Protein AF-A0A523APC7-F1 (afdb_monomer)

Radius of gyration: 18.89 Å; Cα contacts (8 Å, |Δi|>4): 61; chains: 1; bounding box: 37×18×58 Å

Secondary structure (DSSP, 8-state):
-----TTSS------------EEEEEEETTEEEEEEEE-SS-HHHHHHHHHHHTTSS----

Structure (mmCIF, N/CA/C/O backbone):
data_AF-A0A523APC7-F1
#
_entry.id   AF-A0A523APC7-F1
#
loop_
_atom_site.group_PDB
_atom_site.id
_atom_site.type_symbol
_atom_site.label_atom_id
_atom_site.label_alt_id
_atom_site.label_comp_id
_atom_site.label_asym_id
_atom_site.label_entity_id
_atom_site.label_seq_id
_atom_site.pdbx_PDB_ins_code
_atom_site.Cartn_x
_atom_site.Cartn_y
_atom_site.Cartn_z
_atom_site.occupancy
_atom_site.B_iso_or_equiv
_atom_site.auth_seq_id
_atom_site.auth_comp_id
_atom_site.auth_asym_id
_atom_site.auth_atom_id
_atom_site.pdbx_PDB_model_num
ATOM 1 N N . MET A 1 1 ? 6.545 -1.181 -21.701 1.00 55.84 1 MET A N 1
ATOM 2 C CA . MET A 1 1 ? 6.351 0.237 -22.095 1.00 55.84 1 MET A CA 1
ATOM 3 C C . MET A 1 1 ? 7.468 0.599 -23.064 1.00 55.84 1 MET A C 1
ATOM 5 O O . MET A 1 1 ? 8.578 0.142 -22.838 1.00 55.84 1 MET A O 1
ATOM 9 N N . LEU A 1 2 ? 7.196 1.332 -24.147 1.00 59.94 2 LEU A N 1
ATOM 10 C CA . LEU A 1 2 ? 8.203 1.641 -25.170 1.00 59.94 2 LEU A CA 1
ATOM 11 C C . LEU A 1 2 ? 9.143 2.755 -24.683 1.00 59.94 2 LEU A C 1
ATOM 13 O O . LEU A 1 2 ? 8.683 3.872 -24.443 1.00 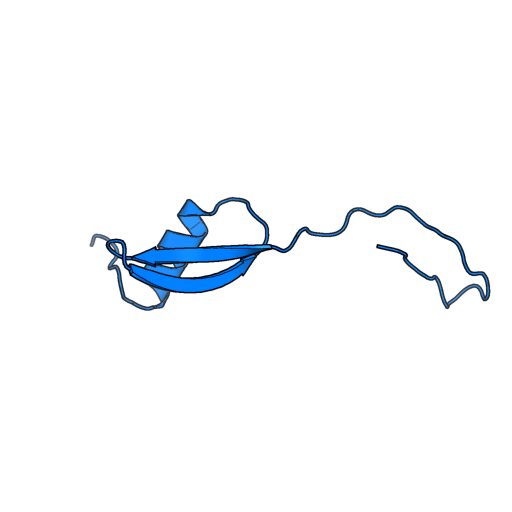59.94 2 LEU A O 1
ATOM 17 N N . LYS A 1 3 ? 10.445 2.485 -24.563 1.00 64.62 3 LYS A N 1
ATOM 18 C CA . LYS A 1 3 ? 11.455 3.529 -24.344 1.00 64.62 3 LYS A CA 1
ATOM 19 C C . LYS A 1 3 ? 11.899 4.097 -25.686 1.00 64.62 3 LYS A C 1
ATOM 21 O O . LYS A 1 3 ? 12.223 3.343 -26.594 1.00 64.62 3 LYS A O 1
ATOM 26 N N . ILE A 1 4 ? 11.900 5.422 -25.812 1.00 68.06 4 ILE A N 1
ATOM 27 C CA . ILE A 1 4 ? 12.392 6.121 -27.003 1.00 68.06 4 ILE A CA 1
ATOM 28 C C . ILE A 1 4 ? 13.672 6.857 -26.613 1.00 68.06 4 ILE A C 1
ATOM 30 O O . ILE A 1 4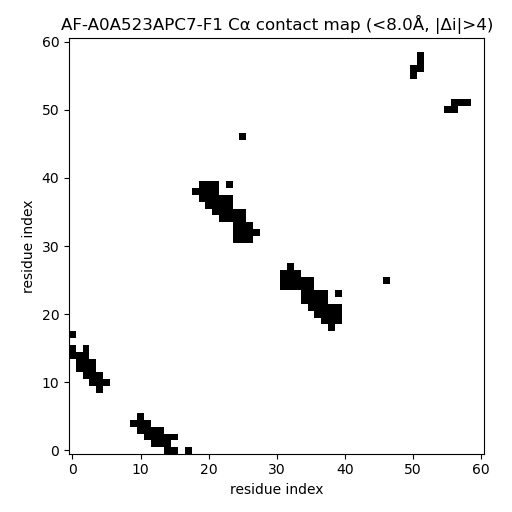 ? 13.635 7.761 -25.780 1.00 68.06 4 ILE A O 1
ATOM 34 N N . ASP A 1 5 ? 14.796 6.469 -27.213 1.00 68.62 5 ASP A N 1
ATOM 35 C CA . ASP A 1 5 ? 16.072 7.163 -27.041 1.00 68.62 5 ASP A CA 1
ATOM 36 C C . ASP A 1 5 ? 16.134 8.390 -27.965 1.00 68.62 5 ASP A C 1
ATOM 38 O O . ASP A 1 5 ? 16.371 8.285 -29.167 1.00 68.62 5 ASP A O 1
ATOM 42 N N . LEU A 1 6 ? 15.892 9.574 -27.398 1.00 71.38 6 LEU A N 1
ATOM 43 C CA . LEU A 1 6 ? 15.914 10.842 -28.136 1.00 71.38 6 LEU A CA 1
ATOM 44 C C . LEU A 1 6 ? 17.338 11.355 -28.412 1.00 71.38 6 LEU A C 1
ATOM 46 O O . LEU A 1 6 ? 17.499 12.289 -29.192 1.00 71.38 6 LEU A O 1
ATOM 50 N N . SER A 1 7 ? 18.369 10.769 -27.791 1.00 72.62 7 SER A N 1
ATOM 51 C CA . SER A 1 7 ? 19.752 11.256 -27.895 1.00 72.62 7 SER A CA 1
ATOM 52 C C . SER A 1 7 ? 20.461 10.817 -29.178 1.00 72.62 7 SER A C 1
ATOM 54 O O . SER A 1 7 ? 21.394 11.481 -29.622 1.00 72.62 7 SER A O 1
ATOM 56 N N . LYS A 1 8 ? 20.006 9.722 -29.800 1.00 64.31 8 LYS A N 1
ATOM 57 C CA . LYS A 1 8 ? 20.647 9.128 -30.984 1.00 64.31 8 LYS A CA 1
ATOM 58 C C . LYS A 1 8 ? 19.971 9.457 -32.314 1.00 64.31 8 LYS A C 1
ATOM 60 O O . LYS A 1 8 ? 20.430 8.985 -33.344 1.00 64.31 8 LYS A O 1
ATOM 65 N N . GLY A 1 9 ? 18.886 10.237 -32.321 1.00 67.62 9 GLY A N 1
ATOM 66 C CA . GLY A 1 9 ? 18.103 10.497 -33.541 1.00 67.62 9 GLY A CA 1
ATOM 67 C C . GLY A 1 9 ? 17.445 9.244 -34.146 1.00 67.62 9 GLY A C 1
ATOM 68 O O . GLY A 1 9 ? 16.814 9.329 -35.196 1.00 67.62 9 GLY A O 1
ATOM 69 N N . GLU A 1 10 ? 17.558 8.094 -33.476 1.00 66.25 10 GLU A N 1
ATOM 70 C CA . GLU A 1 10 ? 17.073 6.794 -33.921 1.00 66.25 10 GLU A CA 1
ATOM 71 C C . GLU A 1 10 ? 16.027 6.266 -32.939 1.00 66.25 10 GLU A C 1
ATOM 73 O O . GLU A 1 10 ? 16.267 6.137 -31.737 1.00 66.25 10 GLU A O 1
ATOM 78 N N . ARG A 1 11 ? 14.843 5.929 -33.455 1.00 65.94 11 ARG A N 1
ATOM 79 C CA . ARG A 1 11 ? 13.766 5.346 -32.657 1.00 65.94 11 ARG A CA 1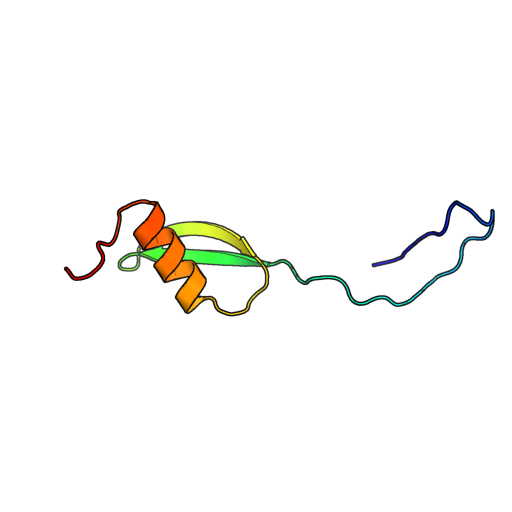
ATOM 80 C C . ARG A 1 11 ? 13.991 3.839 -32.561 1.00 65.94 11 ARG A C 1
ATOM 82 O O . ARG A 1 11 ? 13.654 3.108 -33.487 1.00 65.94 11 ARG A O 1
ATOM 89 N N . LYS A 1 12 ? 14.577 3.381 -31.455 1.00 70.56 12 LYS A N 1
ATOM 90 C CA . LYS A 1 12 ? 14.791 1.954 -31.186 1.00 70.56 12 LYS A CA 1
ATOM 91 C C . LYS A 1 12 ? 13.830 1.464 -30.110 1.00 70.56 12 LYS A C 1
ATOM 93 O O . LYS A 1 12 ? 13.779 2.045 -29.032 1.00 70.56 12 LYS A O 1
ATOM 98 N N . GLU A 1 13 ? 13.096 0.394 -30.401 1.00 71.50 13 GLU A N 1
ATOM 99 C CA . GLU A 1 13 ? 12.310 -0.308 -29.387 1.00 71.50 13 GLU A CA 1
ATOM 100 C C . GLU A 1 13 ? 13.259 -1.121 -28.500 1.00 71.50 13 GLU A C 1
ATOM 102 O O . GLU A 1 13 ? 14.103 -1.870 -29.001 1.00 71.50 13 GLU A O 1
ATOM 107 N N . VAL A 1 14 ? 13.166 -0.934 -27.185 1.00 78.12 14 VAL A N 1
ATOM 108 C CA . VAL A 1 14 ? 13.982 -1.649 -26.199 1.00 78.12 14 VAL A CA 1
ATOM 109 C C . VAL A 1 14 ? 13.051 -2.213 -25.132 1.00 78.12 14 VAL A C 1
ATOM 111 O O . VAL A 1 14 ? 12.183 -1.496 -24.631 1.00 78.12 14 VAL A O 1
ATOM 114 N N . GLU A 1 15 ? 13.225 -3.493 -24.806 1.00 79.31 15 GLU A N 1
ATOM 115 C CA . GLU A 1 15 ? 12.559 -4.132 -23.672 1.00 79.31 15 GLU A CA 1
ATOM 116 C C . GLU A 1 15 ? 13.255 -3.728 -22.370 1.00 79.31 15 GLU A C 1
ATOM 118 O O . GLU A 1 15 ? 14.481 -3.763 -22.268 1.00 79.31 15 GLU A O 1
ATOM 123 N N . GLU A 1 16 ? 12.471 -3.323 -21.375 1.00 82.56 16 GLU A N 1
ATOM 124 C CA . GLU A 1 16 ? 12.969 -2.927 -20.061 1.00 82.56 16 GLU A CA 1
ATOM 125 C C . GLU A 1 16 ? 11.951 -3.339 -18.999 1.00 82.56 16 GLU A C 1
ATOM 127 O O . GLU A 1 16 ? 10.736 -3.292 -19.229 1.00 82.56 16 GLU A O 1
ATOM 132 N N . GLU A 1 17 ? 12.453 -3.747 -17.836 1.00 87.81 17 GLU A N 1
ATOM 133 C CA . GLU A 1 17 ? 11.611 -4.001 -16.676 1.00 87.81 17 GLU A CA 1
ATOM 134 C C . GLU A 1 17 ? 11.080 -2.671 -16.141 1.00 87.81 17 GLU A C 1
ATOM 136 O O . GLU A 1 17 ? 11.833 -1.748 -15.833 1.00 87.81 17 GLU A O 1
ATOM 141 N N . VAL A 1 18 ? 9.759 -2.568 -16.039 1.00 88.38 18 VAL A N 1
ATOM 142 C CA . VAL A 1 18 ? 9.087 -1.398 -15.478 1.00 88.38 18 VAL A CA 1
ATOM 143 C C . VAL A 1 18 ? 8.398 -1.832 -14.199 1.00 88.38 18 VAL A C 1
ATOM 145 O O . VAL A 1 18 ? 7.765 -2.887 -14.164 1.00 88.38 18 VAL A O 1
ATOM 148 N N . ALA A 1 19 ? 8.517 -1.009 -13.157 1.00 90.88 19 ALA A N 1
ATOM 149 C CA . ALA A 1 19 ? 7.802 -1.239 -11.914 1.00 90.88 19 ALA A CA 1
ATOM 150 C C . ALA A 1 19 ? 6.299 -1.347 -12.192 1.00 90.88 19 ALA A C 1
ATOM 152 O O . ALA A 1 19 ? 5.702 -0.487 -12.845 1.00 90.88 19 ALA A O 1
ATOM 153 N N . GLU A 1 20 ? 5.695 -2.421 -11.699 1.00 93.56 20 GLU A N 1
ATOM 154 C CA . GLU A 1 20 ? 4.255 -2.575 -11.753 1.00 93.56 20 GLU A CA 1
ATOM 155 C C . GLU A 1 20 ? 3.603 -1.698 -10.684 1.00 93.56 20 GLU A C 1
ATOM 157 O O . GLU A 1 20 ? 4.006 -1.724 -9.518 1.00 93.56 20 GLU A O 1
ATOM 162 N N . ASP A 1 21 ? 2.569 -0.964 -11.087 1.00 95.62 21 ASP A N 1
ATOM 163 C CA . ASP A 1 21 ? 1.732 -0.172 -10.201 1.00 95.62 21 ASP A CA 1
ATOM 164 C C . ASP A 1 21 ?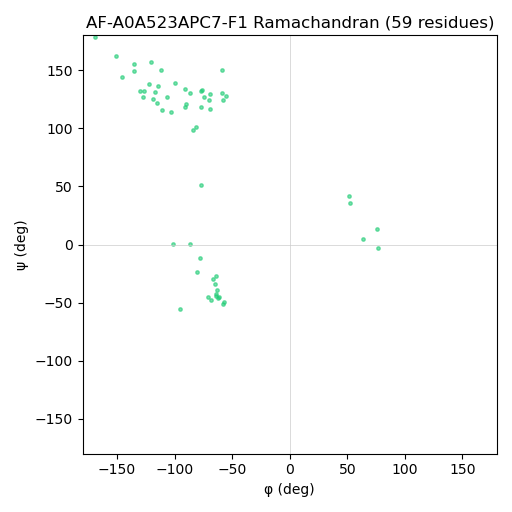 0.260 -0.537 -10.432 1.00 95.62 21 ASP A C 1
ATOM 166 O O . ASP A 1 21 ? -0.219 -0.566 -11.571 1.00 95.62 21 ASP A O 1
ATOM 170 N N . ARG A 1 22 ? -0.454 -0.889 -9.360 1.00 97.00 22 ARG A N 1
ATOM 171 C CA . ARG A 1 22 ? -1.852 -1.328 -9.413 1.00 97.00 22 ARG A CA 1
ATOM 172 C C . ARG A 1 22 ? -2.684 -0.666 -8.316 1.00 97.00 22 ARG A C 1
ATOM 174 O O . ARG A 1 22 ? -2.184 -0.439 -7.216 1.00 97.00 22 ARG A O 1
ATOM 181 N N . PRO A 1 23 ? -3.986 -0.432 -8.563 1.00 98.00 23 PRO A N 1
ATOM 182 C CA . PRO A 1 23 ? -4.893 0.044 -7.530 1.00 98.00 23 PRO A CA 1
ATOM 183 C C . PRO A 1 23 ? -5.137 -1.043 -6.468 1.00 98.00 23 PRO A C 1
ATOM 185 O O . PRO A 1 23 ? -5.726 -2.090 -6.737 1.00 98.00 23 PRO A O 1
ATOM 188 N N . ILE A 1 24 ? -4.723 -0.770 -5.236 1.00 98.19 24 ILE A N 1
ATOM 189 C CA . ILE A 1 24 ? -4.914 -1.586 -4.039 1.00 98.19 24 ILE A CA 1
ATOM 190 C C . ILE A 1 24 ? -6.027 -0.976 -3.194 1.00 98.19 24 ILE A C 1
ATOM 192 O O . ILE A 1 24 ? -5.881 0.115 -2.642 1.00 98.19 24 ILE A O 1
ATOM 196 N N . ARG A 1 25 ? -7.143 -1.693 -3.055 1.00 97.94 25 ARG A N 1
ATOM 197 C CA . ARG A 1 25 ? -8.277 -1.256 -2.234 1.00 97.94 25 ARG A CA 1
ATOM 198 C C . ARG A 1 25 ? -8.149 -1.783 -0.808 1.00 97.94 25 ARG A C 1
ATOM 200 O O . ARG A 1 25 ? -8.189 -2.992 -0.590 1.00 97.94 25 ARG A O 1
ATOM 207 N N . LEU A 1 26 ? -8.049 -0.879 0.164 1.00 97.75 26 LEU A N 1
ATOM 208 C CA . LEU A 1 26 ? -8.021 -1.221 1.585 1.00 97.75 26 LEU A CA 1
ATOM 209 C C . LEU A 1 26 ? -9.437 -1.210 2.165 1.00 97.75 26 LEU A C 1
ATOM 211 O O . LEU A 1 26 ? -10.208 -0.271 1.953 1.00 97.75 26 LEU A O 1
ATOM 215 N N . PHE A 1 27 ? -9.758 -2.252 2.930 1.00 98.00 27 PHE A N 1
ATOM 216 C CA . PHE A 1 27 ? -11.001 -2.371 3.685 1.00 98.00 27 PHE A CA 1
ATOM 217 C C . PHE A 1 27 ? -10.680 -2.435 5.175 1.00 98.00 27 PHE A C 1
ATOM 219 O O . PHE A 1 27 ? -9.846 -3.235 5.595 1.00 98.00 27 PHE A O 1
ATOM 226 N N . LEU A 1 28 ? -11.370 -1.628 5.977 1.00 97.25 28 LEU A N 1
ATOM 227 C CA . LEU A 1 28 ? -11.264 -1.638 7.433 1.00 97.25 28 LEU A CA 1
ATOM 228 C C . LEU A 1 28 ? -12.608 -2.063 8.021 1.00 97.25 28 LEU A C 1
ATOM 230 O O . LEU A 1 28 ? -13.635 -1.441 7.751 1.00 97.25 28 LEU A O 1
ATOM 234 N N . ASN A 1 29 ? -12.612 -3.148 8.801 1.00 96.81 29 ASN A N 1
ATOM 235 C CA . ASN A 1 29 ? -13.828 -3.738 9.378 1.00 96.81 29 ASN A CA 1
ATOM 236 C C . ASN A 1 29 ? -14.931 -3.988 8.326 1.00 96.81 29 ASN A C 1
ATOM 238 O O . ASN A 1 29 ? -16.100 -3.673 8.539 1.00 96.81 29 ASN A O 1
ATOM 242 N N . GLY A 1 30 ? -14.540 -4.494 7.150 1.00 97.25 30 GLY A N 1
ATOM 243 C CA . GLY A 1 30 ? -15.449 -4.785 6.034 1.00 97.25 30 GLY A CA 1
ATOM 244 C C . GLY A 1 30 ? -15.928 -3.563 5.239 1.00 97.25 30 GLY A C 1
ATOM 245 O O . GLY A 1 30 ? -16.613 -3.733 4.234 1.00 97.25 30 GLY A O 1
ATOM 246 N N . LYS A 1 31 ? -15.559 -2.337 5.632 1.00 98.00 31 LYS A N 1
ATOM 247 C CA . LYS A 1 31 ? -15.928 -1.106 4.921 1.00 98.00 31 LYS A CA 1
ATOM 248 C C . LYS A 1 31 ? -14.780 -0.622 4.032 1.00 98.00 31 LYS A C 1
ATOM 250 O O . LYS A 1 31 ? -13.633 -0.667 4.478 1.00 98.00 31 LYS A O 1
ATOM 255 N N . PRO A 1 32 ? -15.051 -0.146 2.802 1.00 98.06 32 PRO A N 1
ATOM 256 C CA . PRO A 1 32 ? -14.026 0.482 1.976 1.00 98.06 32 PRO A CA 1
ATOM 257 C C . PRO A 1 32 ? -13.420 1.676 2.712 1.00 98.06 32 PRO A C 1
ATOM 259 O O . PRO A 1 32 ? -14.156 2.567 3.130 1.00 98.06 32 PRO A O 1
ATOM 262 N N . LEU A 1 33 ? -12.099 1.680 2.869 1.00 97.69 33 LEU A N 1
ATOM 263 C CA . LEU A 1 33 ? -11.375 2.785 3.487 1.00 97.69 33 LEU A CA 1
ATOM 264 C C . LEU A 1 33 ? -10.846 3.734 2.408 1.00 97.69 33 LEU A C 1
ATOM 266 O O . LEU A 1 33 ? -11.164 4.917 2.422 1.00 97.69 33 LEU A O 1
ATOM 270 N N . LEU A 1 34 ? -10.080 3.203 1.450 1.00 97.81 34 LEU A N 1
ATOM 271 C CA . LEU A 1 34 ? -9.466 3.959 0.352 1.00 97.81 34 LEU A CA 1
ATOM 272 C C . LEU A 1 34 ? -8.879 3.029 -0.721 1.00 97.81 34 LEU A C 1
ATOM 274 O O . LEU A 1 34 ? -8.908 1.804 -0.583 1.00 97.81 34 LEU A O 1
ATOM 278 N N . THR A 1 35 ? -8.325 3.619 -1.783 1.00 98.12 35 THR A N 1
ATOM 279 C CA . THR A 1 35 ? -7.511 2.927 -2.796 1.00 98.12 35 THR A CA 1
ATOM 280 C C . THR A 1 35 ? -6.163 3.634 -2.951 1.00 98.12 35 THR A C 1
ATOM 282 O O . THR A 1 35 ? -6.144 4.855 -3.076 1.00 98.12 35 THR A O 1
ATOM 285 N N . LEU A 1 36 ? -5.058 2.884 -2.943 1.00 96.06 36 LEU A N 1
ATOM 286 C CA . LEU A 1 36 ? -3.694 3.368 -3.222 1.00 96.06 36 LEU A CA 1
ATOM 287 C C . LEU A 1 36 ? -3.210 2.769 -4.533 1.00 96.06 36 LEU A C 1
ATOM 289 O O . LEU A 1 36 ? -3.572 1.644 -4.844 1.00 96.06 36 LEU A O 1
ATOM 293 N N . TYR A 1 37 ? -2.354 3.476 -5.254 1.00 97.00 37 TYR A N 1
ATOM 294 C CA . TYR A 1 37 ? -1.536 2.868 -6.298 1.00 97.00 37 TYR A CA 1
ATOM 295 C C . TYR A 1 37 ? -0.225 2.408 -5.657 1.00 97.00 37 TYR A C 1
ATOM 297 O O . TYR A 1 37 ? 0.442 3.194 -4.980 1.00 97.00 37 TYR A O 1
ATOM 305 N N . ALA A 1 38 ? 0.056 1.110 -5.747 1.00 96.56 38 ALA A N 1
ATOM 306 C CA . ALA A 1 38 ? 1.309 0.528 -5.299 1.00 96.56 38 ALA A CA 1
ATOM 307 C C . ALA A 1 38 ? 1.667 -0.724 -6.111 1.00 96.56 38 ALA A C 1
ATOM 309 O O . ALA A 1 38 ? 0.807 -1.389 -6.700 1.00 96.56 38 ALA A O 1
ATOM 310 N N . THR A 1 39 ? 2.940 -1.119 -6.053 1.00 97.12 39 THR A N 1
ATOM 311 C CA . THR A 1 39 ? 3.363 -2.453 -6.491 1.00 97.12 39 THR A CA 1
ATOM 312 C C . THR A 1 39 ? 2.615 -3.524 -5.689 1.00 97.12 39 THR A C 1
ATOM 314 O O . THR A 1 39 ? 2.593 -3.440 -4.458 1.00 97.12 39 THR A O 1
ATOM 317 N N . PRO A 1 40 ? 2.004 -4.540 -6.336 1.00 96.12 40 PRO A N 1
ATOM 318 C CA . PRO A 1 40 ? 1.117 -5.515 -5.693 1.00 96.12 40 PRO A CA 1
ATOM 319 C C . PRO A 1 40 ? 1.882 -6.583 -4.887 1.00 96.12 40 PRO A C 1
ATOM 321 O O . PRO A 1 40 ? 1.677 -7.784 -5.042 1.00 96.12 40 PRO A O 1
ATOM 324 N N . SER A 1 41 ? 2.775 -6.141 -4.006 1.00 96.50 41 SER A N 1
ATOM 325 C CA . SER A 1 41 ? 3.632 -6.953 -3.142 1.00 96.50 41 SER A CA 1
ATOM 326 C C . SER A 1 41 ? 3.622 -6.375 -1.725 1.00 96.50 41 SER A C 1
ATOM 328 O O . SER A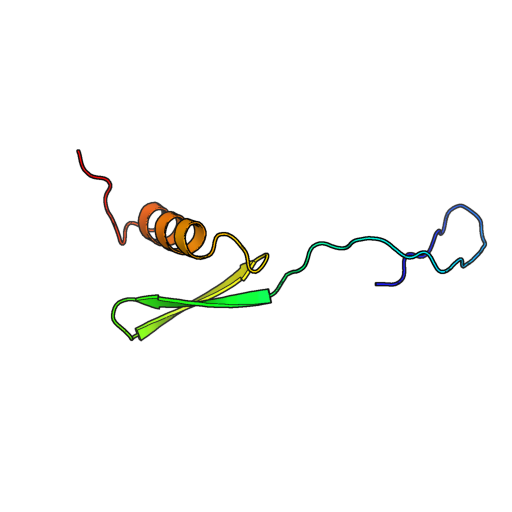 1 41 ? 3.324 -5.196 -1.551 1.00 96.50 41 SER A O 1
ATOM 330 N N . HIS A 1 42 ? 3.908 -7.193 -0.706 1.00 97.31 42 HIS A N 1
ATOM 331 C CA . HIS A 1 42 ? 3.956 -6.744 0.700 1.00 97.31 42 HIS A CA 1
ATOM 332 C C . HIS A 1 42 ? 2.693 -5.981 1.162 1.00 97.31 42 HIS A C 1
ATOM 334 O O . HIS A 1 42 ? 2.745 -5.034 1.949 1.00 97.31 42 HIS A O 1
ATOM 340 N N . LEU A 1 43 ? 1.518 -6.388 0.658 1.00 97.50 43 LEU A N 1
ATOM 341 C CA . LEU A 1 43 ? 0.252 -5.677 0.882 1.00 97.50 43 LEU A CA 1
ATOM 342 C C . LEU A 1 43 ? -0.169 -5.655 2.357 1.00 97.50 43 LEU A C 1
ATOM 344 O O . LEU A 1 43 ? -0.869 -4.741 2.791 1.00 97.50 43 LEU A O 1
ATOM 348 N N . ARG A 1 44 ? 0.259 -6.655 3.136 1.00 97.56 44 ARG A N 1
ATOM 349 C CA . ARG A 1 44 ? -0.007 -6.716 4.574 1.00 97.56 44 ARG A CA 1
ATOM 350 C C . ARG A 1 44 ? 0.756 -5.619 5.308 1.00 97.56 44 ARG A C 1
ATOM 352 O O . ARG A 1 44 ? 0.169 -4.915 6.122 1.00 97.56 44 ARG A O 1
ATOM 359 N N . GLU A 1 45 ? 2.041 -5.473 5.018 1.00 97.75 45 GLU A N 1
ATOM 360 C CA . GLU A 1 45 ? 2.905 -4.435 5.571 1.00 97.75 45 GLU A CA 1
ATOM 361 C C . GLU A 1 45 ? 2.429 -3.050 5.136 1.00 97.75 45 GLU A C 1
ATOM 363 O O . GLU A 1 45 ? 2.326 -2.165 5.980 1.00 97.75 45 GLU A O 1
ATOM 368 N N . LEU A 1 46 ? 2.045 -2.883 3.865 1.00 97.31 46 LEU A N 1
ATOM 369 C CA . LEU A 1 46 ? 1.434 -1.651 3.360 1.00 97.31 46 LEU A CA 1
ATOM 370 C C . LEU A 1 46 ? 0.168 -1.286 4.147 1.00 97.31 46 LEU A C 1
ATOM 372 O O . LEU A 1 46 ? 0.034 -0.156 4.610 1.00 97.31 46 LEU A O 1
ATOM 376 N N . ALA A 1 47 ? -0.746 -2.242 4.339 1.00 97.38 47 ALA A N 1
ATOM 377 C CA . ALA A 1 47 ? -1.975 -2.015 5.094 1.00 97.38 47 ALA A CA 1
ATOM 378 C C . ALA A 1 47 ? -1.685 -1.652 6.558 1.00 97.38 47 ALA A C 1
ATOM 380 O O . ALA A 1 47 ? -2.245 -0.690 7.077 1.00 97.38 47 ALA A O 1
ATOM 381 N N . LEU A 1 48 ? -0.792 -2.388 7.226 1.00 97.00 48 LEU A N 1
ATOM 382 C CA . LEU A 1 48 ? -0.413 -2.112 8.614 1.00 97.00 48 LEU A CA 1
ATOM 383 C C . LEU A 1 48 ? 0.280 -0.755 8.756 1.00 97.00 48 LEU A C 1
ATOM 385 O O . LEU A 1 48 ? -0.057 0.000 9.663 1.00 97.00 48 LEU A O 1
ATOM 389 N N . GLY A 1 49 ? 1.214 -0.440 7.858 1.00 96.56 49 GLY A N 1
ATOM 390 C CA . GLY A 1 49 ? 1.940 0.825 7.825 1.00 96.56 49 GLY A CA 1
ATOM 391 C C . GLY A 1 49 ? 1.003 2.008 7.614 1.00 96.56 49 GLY A C 1
ATOM 392 O O . GLY A 1 49 ? 1.075 2.970 8.373 1.00 96.56 49 GLY A O 1
ATOM 393 N N . TYR A 1 50 ? 0.063 1.898 6.670 1.00 97.12 50 TYR A N 1
ATOM 394 C CA . TYR A 1 50 ? -0.978 2.905 6.467 1.00 97.12 50 TYR A CA 1
ATOM 395 C C . TYR A 1 5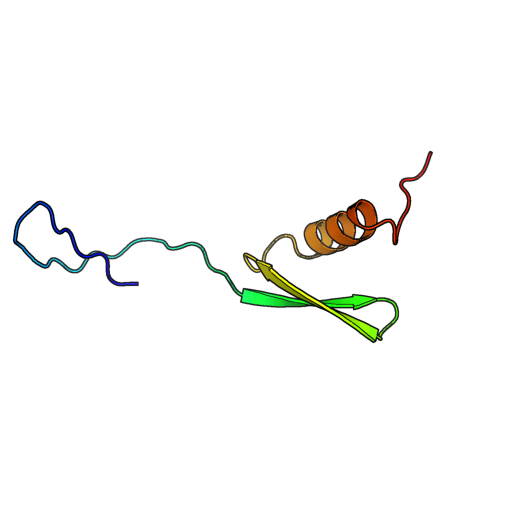0 ? -1.815 3.112 7.738 1.00 97.12 50 TYR A C 1
ATOM 397 O O . TYR A 1 50 ? -1.956 4.230 8.225 1.00 97.12 50 TYR A O 1
ATOM 405 N N . LEU A 1 51 ? -2.333 2.028 8.326 1.00 97.12 51 LEU A N 1
ATOM 406 C CA . LEU A 1 51 ? -3.183 2.114 9.515 1.00 97.12 51 LEU A CA 1
ATOM 407 C C . LEU A 1 51 ? -2.437 2.654 10.746 1.00 97.12 51 LEU A C 1
ATOM 409 O O . LEU A 1 51 ? -3.040 3.339 11.569 1.00 97.12 51 LEU A O 1
ATOM 413 N N 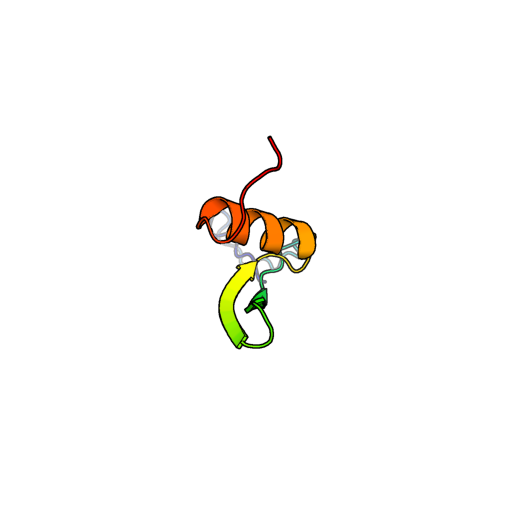. LEU A 1 52 ? -1.146 2.355 10.890 1.00 97.00 52 LEU A N 1
ATOM 414 C CA . LEU A 1 52 ? -0.301 2.927 11.939 1.00 97.00 52 LEU A CA 1
ATOM 415 C C . LEU A 1 52 ? -0.016 4.413 11.686 1.00 97.00 52 LEU A C 1
ATOM 417 O O . LEU A 1 52 ? -0.136 5.210 12.613 1.00 97.00 52 LEU A O 1
ATOM 421 N N . GLY A 1 53 ? 0.336 4.782 10.450 1.00 95.69 53 GLY A N 1
ATOM 422 C CA . GLY A 1 53 ? 0.674 6.154 10.061 1.00 95.69 53 GLY A CA 1
ATOM 423 C C . GLY A 1 53 ? -0.494 7.126 10.210 1.00 95.69 53 GLY A C 1
ATOM 424 O O . GLY A 1 53 ? -0.315 8.228 10.717 1.00 95.69 53 GLY A O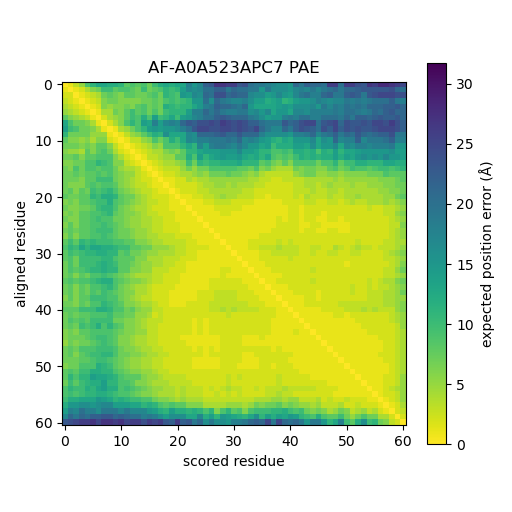 1
ATOM 425 N N . GLU A 1 54 ? -1.703 6.682 9.875 1.00 96.25 54 GLU A N 1
ATOM 426 C CA . GLU A 1 54 ? -2.931 7.477 10.009 1.00 96.25 54 GLU A CA 1
ATOM 427 C C . GLU A 1 54 ? -3.578 7.376 11.402 1.00 96.25 54 GLU A C 1
ATOM 429 O O . GLU A 1 54 ? -4.632 7.956 11.660 1.00 96.25 54 GLU A O 1
ATOM 434 N N . GLY A 1 55 ? -2.980 6.616 12.325 1.00 95.31 55 GLY A N 1
ATOM 435 C CA . GLY A 1 55 ? -3.453 6.504 13.706 1.00 95.31 55 GLY A CA 1
ATOM 436 C C . GLY A 1 55 ? -4.696 5.628 13.913 1.00 95.3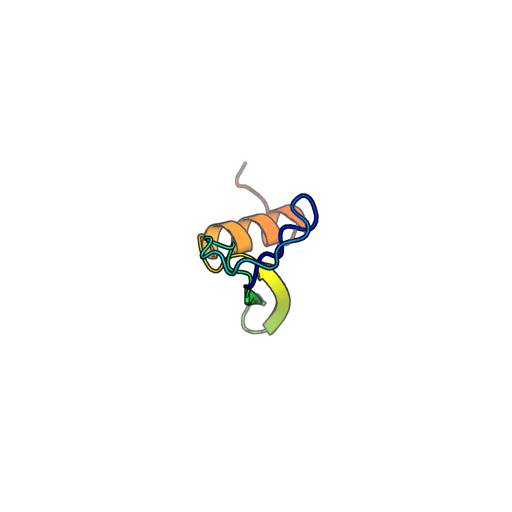1 55 GLY A C 1
ATOM 437 O O . GLY A 1 55 ? -5.272 5.649 15.003 1.00 95.31 55 GLY A O 1
ATOM 438 N N . PHE A 1 56 ? -5.093 4.819 12.921 1.00 95.25 56 PHE A N 1
ATOM 439 C CA . PHE A 1 56 ? -6.120 3.777 13.084 1.00 95.25 56 PHE A CA 1
ATOM 440 C C . PHE A 1 56 ? -5.667 2.655 14.023 1.00 95.25 56 PHE A C 1
ATOM 442 O O . PHE A 1 56 ? -6.490 2.030 14.692 1.00 95.25 56 PHE A O 1
ATOM 449 N N . LEU A 1 57 ? -4.362 2.389 14.071 1.00 94.19 57 LEU A N 1
ATOM 450 C CA . LEU A 1 57 ? -3.735 1.433 14.977 1.00 94.19 57 LEU A CA 1
ATOM 451 C C . LEU A 1 57 ? -2.705 2.133 15.860 1.00 94.19 57 LEU A C 1
ATOM 453 O O . LEU A 1 57 ? -2.150 3.173 15.513 1.00 94.19 57 LEU A O 1
ATOM 457 N N . ARG A 1 58 ? -2.410 1.520 17.007 1.00 92.94 58 ARG A N 1
ATOM 458 C CA . ARG A 1 58 ? -1.288 1.909 17.864 1.00 92.94 58 ARG A CA 1
ATOM 459 C C . ARG A 1 58 ? -0.365 0.718 18.045 1.00 92.94 58 ARG A C 1
ATOM 461 O O . ARG A 1 58 ? -0.832 -0.402 18.247 1.00 92.94 58 ARG A O 1
ATOM 468 N N . GLY A 1 59 ? 0.939 0.976 17.985 1.00 85.44 59 GLY A N 1
ATOM 469 C CA . GLY A 1 59 ? 1.943 -0.012 18.357 1.00 85.44 59 GLY A CA 1
ATOM 470 C C . GLY A 1 59 ? 1.756 -0.454 19.808 1.00 85.44 59 GLY A C 1
ATOM 471 O O . GLY A 1 59 ? 1.269 0.306 20.651 1.00 85.44 59 GLY A O 1
ATOM 472 N N . ARG A 1 60 ? 2.130 -1.700 20.098 1.00 82.12 60 ARG A N 1
ATOM 473 C CA . ARG A 1 60 ? 2.172 -2.185 21.476 1.00 82.12 60 ARG A CA 1
ATOM 474 C C . ARG A 1 60 ? 3.327 -1.474 22.191 1.00 82.12 60 ARG A C 1
ATOM 476 O O . ARG A 1 60 ? 4.417 -1.400 21.630 1.00 82.12 60 ARG A O 1
ATOM 483 N N . LYS A 1 61 ? 3.043 -0.907 23.365 1.00 65.00 61 LYS A N 1
ATOM 484 C CA . LYS A 1 61 ? 4.069 -0.360 24.261 1.00 65.00 61 LYS A CA 1
ATOM 485 C C . LYS A 1 61 ? 4.883 -1.477 24.896 1.00 65.00 61 LYS A C 1
ATOM 487 O O . LYS A 1 61 ? 4.293 -2.564 25.101 1.00 65.00 61 LYS A O 1
#

Solvent-accessible surface area (backbone atoms only — not comparable to full-atom values): 4131 Å² total; per-residue (Å²): 118,85,49,73,50,78,89,72,85,46,89,49,88,48,93,66,93,69,89,62,71,41,83,45,74,46,63,57,94,88,37,84,71,52,72,45,80,38,52,97,58,68,61,67,57,52,53,51,49,50,34,44,74,74,60,80,42,78,82,87,130

Nearest PDB structures (foldseek):
  2pw9-assembly2_C  TM=8.441E-01  e=2.774E-01  Desulfotalea psychrophila LSv54

Mean predicted aligned error: 6.83 Å

Foldseek 3Di:
DFDADPPPVDGDGDDDDDQDWDWDFDDDPNHTDDTDIDRPPPVVVVNVVVCPVVVVDDDDD

Sequence (61 aa):
MLKIDLSKGERKEVEEEVAEDRPIRLFLNGKPLLTLYATPSHLRELALGYLLGEGFLRGRK

pLDDT: mean 88.24, std 12.82, range [55.84, 98.19]